Protein AF-A0AAW6EK58-F1 (afdb_monomer_lite)

Foldseek 3Di:
DDDDPPLPQPPCVVLVVVLVVLVVVLVVLVVVLVVLVVVLVVVLVPDDDPPSVVSVVVSVVVSVVSVVVSVVSVCCNVPVSVVVVVVSNVVSVVSVVCVVPVDDPPDDD

Organism: NCBI:txid1160721

Secondary structure (DSSP, 8-state):
------------HHHHHHHHHHHHHHHHHHHHHHHHHHHHHHHHHH--STTHHHHHHHHHHHHHHHHHHHHHHHHIIIIIIHHHHHHHHHHHHHHHHHHHS--SSS---

Sequence (109 aa):
MADGNHIRCADIEKLVQFEKDSQVAKTDFDNIIKEFKRINEALLGKWQGAGANQYRKEVEHILEKIGSVGEVLDAINEGAVKSARDAYLQLDADLAAFNENPTSEEGGN

InterPro domains:
  IPR036689 ESAT-6-like superfamily [SSF140453] (11-97)

pLDDT: mean 80.85, std 15.16, range [35.0, 97.5]

Structure (mmCIF, N/CA/C/O backbone):
data_AF-A0AAW6EK58-F1
#
_entry.id   AF-A0AAW6EK58-F1
#
loop_
_atom_site.group_PDB
_atom_site.id
_atom_site.type_symbol
_atom_site.label_atom_id
_atom_site.label_alt_id
_atom_site.label_comp_id
_atom_site.label_asym_id
_atom_site.label_entity_id
_atom_site.label_seq_id
_atom_site.pdbx_PDB_ins_code
_atom_site.Cartn_x
_atom_site.Cartn_y
_atom_site.Cartn_z
_atom_site.occupancy
_atom_site.B_iso_or_equiv
_atom_site.auth_seq_id
_atom_site.auth_comp_id
_atom_site.auth_asym_id
_atom_site.auth_atom_id
_atom_site.pdbx_PDB_model_num
ATOM 1 N N . MET A 1 1 ? 18.745 -13.480 -48.761 1.00 35.00 1 MET A N 1
ATOM 2 C CA . MET A 1 1 ? 19.926 -13.059 -47.983 1.00 35.00 1 MET A CA 1
ATOM 3 C C . MET A 1 1 ? 19.447 -12.054 -46.957 1.00 35.00 1 MET A C 1
ATOM 5 O O . MET A 1 1 ? 18.719 -11.159 -47.353 1.00 35.00 1 MET A O 1
ATOM 9 N N . ALA A 1 2 ? 19.812 -12.293 -45.694 1.00 41.22 2 ALA A N 1
ATOM 10 C CA . ALA A 1 2 ? 19.516 -11.515 -44.487 1.00 41.22 2 ALA A CA 1
ATOM 11 C C . ALA A 1 2 ? 18.029 -11.201 -44.228 1.00 41.22 2 ALA A C 1
ATOM 13 O O . ALA A 1 2 ? 17.519 -10.127 -44.524 1.00 41.22 2 ALA A O 1
ATOM 14 N N . ASP A 1 3 ? 17.371 -12.201 -43.642 1.00 42.97 3 ASP A N 1
ATOM 15 C CA . ASP A 1 3 ? 16.201 -12.061 -42.779 1.00 42.97 3 ASP A CA 1
ATOM 16 C C . ASP A 1 3 ? 16.507 -11.137 -41.590 1.00 42.97 3 ASP A C 1
ATOM 18 O O . ASP A 1 3 ? 17.587 -11.220 -41.004 1.00 42.97 3 ASP A O 1
ATOM 22 N N . GLY A 1 4 ? 15.512 -10.345 -41.189 1.00 42.62 4 GLY A N 1
ATOM 23 C CA . GLY A 1 4 ? 15.344 -9.919 -39.802 1.00 42.62 4 GLY A CA 1
ATOM 24 C C . GLY A 1 4 ? 16.236 -8.776 -39.326 1.00 42.62 4 GLY A C 1
ATOM 25 O O . GLY A 1 4 ? 17.154 -8.996 -38.540 1.00 42.62 4 GLY A O 1
ATOM 26 N N . ASN A 1 5 ? 15.869 -7.533 -39.659 1.00 49.38 5 ASN A N 1
ATOM 27 C CA . ASN A 1 5 ? 16.191 -6.388 -38.804 1.00 49.38 5 ASN A CA 1
ATOM 28 C C . ASN A 1 5 ? 15.398 -6.536 -37.490 1.00 49.38 5 ASN A C 1
ATOM 30 O O . ASN A 1 5 ? 14.359 -5.913 -37.292 1.00 49.38 5 ASN A O 1
ATOM 34 N N . HIS A 1 6 ? 15.812 -7.474 -36.637 1.00 50.09 6 HIS A N 1
ATOM 35 C CA . HIS A 1 6 ? 15.230 -7.682 -35.321 1.00 50.09 6 HIS A CA 1
ATOM 36 C C . HIS A 1 6 ? 15.808 -6.590 -34.421 1.00 50.09 6 HIS A C 1
ATOM 38 O O . HIS A 1 6 ? 16.783 -6.809 -33.703 1.00 50.09 6 HIS A O 1
ATOM 44 N N . ILE A 1 7 ? 15.243 -5.384 -34.542 1.00 55.44 7 ILE A N 1
ATOM 45 C CA . ILE A 1 7 ? 15.411 -4.306 -33.569 1.00 55.44 7 ILE A CA 1
ATOM 46 C C . ILE A 1 7 ? 15.061 -4.943 -32.225 1.00 55.44 7 ILE A C 1
ATOM 48 O O . ILE A 1 7 ? 13.914 -5.324 -31.992 1.00 55.44 7 ILE A O 1
ATOM 52 N N . ARG A 1 8 ? 16.071 -5.209 -31.392 1.00 54.75 8 ARG A N 1
ATOM 53 C CA . ARG A 1 8 ? 15.842 -5.799 -30.077 1.00 54.75 8 ARG A CA 1
ATOM 54 C C . ARG A 1 8 ? 15.261 -4.709 -29.195 1.00 54.75 8 ARG A C 1
ATOM 56 O O . ARG A 1 8 ? 16.028 -3.994 -28.563 1.00 54.75 8 ARG A O 1
ATOM 63 N N . CYS A 1 9 ? 13.931 -4.631 -29.166 1.00 59.84 9 CYS A N 1
ATOM 64 C CA . CYS A 1 9 ? 13.219 -3.895 -28.136 1.00 59.84 9 CYS A CA 1
ATOM 65 C C . CYS A 1 9 ? 13.738 -4.340 -26.765 1.00 59.84 9 CYS A C 1
ATOM 67 O O . CYS A 1 9 ? 13.839 -5.548 -26.515 1.00 59.84 9 CYS A O 1
ATOM 69 N N . ALA A 1 10 ? 14.097 -3.397 -25.895 1.00 64.88 10 ALA A N 1
ATOM 70 C CA . ALA A 1 10 ? 14.446 -3.708 -24.513 1.00 64.88 10 ALA A CA 1
ATOM 71 C C . ALA A 1 10 ? 13.335 -4.577 -23.889 1.00 64.88 10 ALA A C 1
ATOM 73 O O . ALA A 1 10 ? 12.172 -4.172 -23.835 1.00 64.88 10 ALA A O 1
ATOM 74 N N . ASP A 1 11 ? 13.680 -5.789 -23.437 1.00 72.25 11 ASP A N 1
ATOM 75 C CA . ASP A 1 11 ? 12.733 -6.691 -22.774 1.00 72.25 11 ASP A CA 1
ATOM 76 C C . ASP A 1 11 ? 12.388 -6.138 -21.383 1.00 72.25 11 ASP A C 1
ATOM 78 O O . ASP A 1 11 ? 13.048 -6.417 -20.378 1.00 72.25 11 ASP A O 1
ATOM 82 N N . ILE A 1 12 ? 11.359 -5.292 -21.354 1.00 78.50 12 ILE A N 1
ATOM 83 C CA . ILE A 1 12 ? 10.829 -4.649 -20.152 1.00 78.50 12 ILE A CA 1
ATOM 84 C C . ILE A 1 12 ? 9.584 -5.357 -19.611 1.00 78.50 12 ILE A C 1
ATOM 86 O O . ILE A 1 12 ? 8.934 -4.819 -18.712 1.00 78.50 12 ILE A O 1
ATOM 90 N N . GLU A 1 13 ? 9.226 -6.546 -20.113 1.00 82.50 13 GLU A N 1
ATOM 91 C CA . GLU A 1 13 ? 7.996 -7.236 -19.694 1.00 82.50 13 GLU A CA 1
ATOM 92 C C . GLU A 1 13 ? 7.950 -7.435 -18.180 1.00 82.50 13 GLU A C 1
ATOM 94 O O . GLU A 1 13 ? 6.915 -7.215 -17.555 1.00 82.50 13 GLU A O 1
ATOM 99 N N . LYS A 1 14 ? 9.091 -7.760 -17.563 1.00 81.81 14 LYS A N 1
ATOM 100 C CA . LYS A 1 14 ? 9.193 -7.916 -16.105 1.00 81.81 14 LYS A CA 1
ATOM 101 C C . LYS A 1 14 ? 8.953 -6.614 -15.343 1.00 81.81 14 LYS A C 1
ATOM 103 O O . LYS A 1 14 ? 8.348 -6.657 -14.277 1.00 81.81 14 LYS A O 1
ATOM 108 N N . LEU A 1 15 ? 9.403 -5.473 -15.870 1.00 81.56 15 LEU A N 1
ATOM 109 C CA . LEU A 1 15 ? 9.167 -4.162 -15.253 1.00 81.56 15 LEU A CA 1
ATOM 110 C C . LEU A 1 15 ? 7.697 -3.758 -15.383 1.00 81.56 15 LEU A C 1
ATOM 112 O O . LEU A 1 15 ? 7.094 -3.311 -14.413 1.00 81.56 15 LEU A O 1
ATOM 116 N N . VAL A 1 16 ? 7.104 -3.986 -16.557 1.00 83.62 16 VAL A N 1
ATOM 117 C CA . VAL A 1 16 ? 5.677 -3.743 -16.802 1.00 83.62 16 VAL A CA 1
ATOM 118 C C . VAL A 1 16 ? 4.806 -4.649 -15.929 1.00 83.62 16 VAL A C 1
ATOM 120 O O . VAL A 1 16 ? 3.794 -4.201 -15.393 1.00 83.62 16 VAL A O 1
ATOM 123 N N . GLN A 1 17 ? 5.183 -5.920 -15.768 1.00 85.06 17 GLN A N 1
ATOM 124 C CA . GLN A 1 17 ? 4.467 -6.849 -14.898 1.00 85.06 17 GLN A CA 1
ATOM 125 C C . GLN A 1 17 ? 4.590 -6.435 -13.431 1.00 85.06 17 GLN A C 1
ATOM 127 O O . GLN A 1 17 ? 3.580 -6.395 -12.738 1.00 85.06 17 GLN A O 1
ATOM 132 N N . PHE A 1 18 ? 5.787 -6.048 -12.982 1.00 84.19 18 PHE A N 1
ATOM 133 C CA . PHE A 1 18 ? 5.990 -5.533 -11.630 1.00 84.19 18 PHE A CA 1
ATOM 134 C C . PHE A 1 18 ? 5.123 -4.295 -11.354 1.00 84.19 18 PHE A C 1
ATOM 136 O O . PHE A 1 18 ? 4.472 -4.231 -10.317 1.00 84.19 18 PHE A O 1
ATOM 143 N N . GLU A 1 19 ? 5.071 -3.329 -12.280 1.00 83.81 19 GLU A N 1
ATOM 144 C CA . GLU A 1 19 ? 4.231 -2.129 -12.152 1.00 83.81 19 GLU A CA 1
ATOM 145 C C . GLU A 1 19 ? 2.748 -2.501 -11.982 1.00 83.81 19 GLU A C 1
ATOM 147 O O . GLU A 1 19 ? 2.081 -2.008 -11.071 1.00 83.81 19 GLU A O 1
ATOM 152 N N . LYS A 1 20 ? 2.245 -3.430 -12.807 1.00 86.50 20 LYS A N 1
ATOM 153 C CA . LYS A 1 20 ? 0.866 -3.935 -12.713 1.00 86.50 20 LYS A CA 1
ATOM 154 C C . LYS A 1 20 ? 0.599 -4.639 -11.386 1.00 86.50 20 LYS A C 1
ATOM 156 O O . LYS A 1 20 ? -0.376 -4.310 -10.713 1.00 86.50 20 LYS A O 1
ATOM 161 N N . ASP A 1 21 ? 1.456 -5.581 -11.003 1.00 85.69 21 ASP A N 1
ATOM 162 C CA . ASP A 1 21 ? 1.307 -6.349 -9.763 1.00 85.69 21 ASP A CA 1
ATOM 163 C C . ASP A 1 21 ? 1.330 -5.423 -8.546 1.00 85.69 21 ASP A C 1
ATOM 165 O O . ASP A 1 21 ? 0.555 -5.590 -7.605 1.00 85.69 21 ASP A O 1
ATOM 169 N N . SER A 1 22 ? 2.170 -4.391 -8.590 1.00 83.56 22 SER A N 1
ATOM 170 C CA . SER A 1 22 ? 2.279 -3.412 -7.520 1.00 83.56 22 SER A CA 1
ATOM 171 C C . SER A 1 22 ? 1.059 -2.486 -7.430 1.00 83.56 22 SER A C 1
ATOM 173 O O . SER A 1 22 ? 0.602 -2.175 -6.329 1.00 83.56 22 SER A O 1
ATOM 175 N N . GLN A 1 23 ? 0.454 -2.097 -8.560 1.00 84.69 23 GLN A N 1
ATOM 176 C CA . GLN A 1 23 ? -0.824 -1.366 -8.567 1.00 84.69 23 GLN A CA 1
ATOM 177 C C . GLN A 1 23 ? -1.981 -2.207 -8.007 1.00 84.69 23 GLN A C 1
ATOM 179 O O . GLN A 1 23 ? -2.829 -1.690 -7.270 1.00 84.69 23 GLN A O 1
ATOM 184 N N . VAL A 1 24 ? -2.010 -3.506 -8.322 1.00 88.88 24 VAL A N 1
ATOM 185 C CA . VAL A 1 24 ? -2.973 -4.449 -7.735 1.00 88.88 24 VAL A CA 1
ATOM 186 C C . VAL A 1 24 ? -2.754 -4.548 -6.226 1.00 88.88 24 VAL A C 1
ATOM 188 O O . VAL A 1 24 ? -3.694 -4.332 -5.465 1.00 88.88 24 VAL A O 1
ATOM 191 N N . ALA A 1 25 ? -1.512 -4.756 -5.782 1.00 85.44 25 ALA A N 1
ATOM 192 C CA . ALA A 1 25 ? -1.172 -4.833 -4.364 1.00 85.44 25 ALA A CA 1
ATOM 193 C C . ALA A 1 25 ? -1.543 -3.552 -3.596 1.00 85.44 25 ALA A C 1
ATOM 195 O O . ALA A 1 25 ? -2.053 -3.633 -2.479 1.00 85.44 25 ALA A O 1
ATOM 196 N N . LYS A 1 26 ? -1.353 -2.370 -4.199 1.00 85.12 26 LYS A N 1
ATOM 197 C CA . LYS A 1 26 ? -1.801 -1.089 -3.631 1.00 85.12 26 LYS A CA 1
ATOM 198 C C . LYS A 1 26 ? -3.321 -1.043 -3.469 1.00 85.12 26 LYS A C 1
ATOM 200 O O . LYS A 1 26 ? -3.820 -0.664 -2.414 1.00 85.12 26 LYS A O 1
ATOM 205 N N . THR A 1 27 ? -4.055 -1.457 -4.498 1.00 89.00 27 THR A N 1
ATOM 206 C CA . THR A 1 27 ? -5.524 -1.482 -4.467 1.00 89.00 27 THR A CA 1
ATOM 207 C C . THR A 1 27 ? -6.039 -2.428 -3.381 1.00 89.00 27 THR A C 1
ATOM 209 O O . THR A 1 27 ? -6.953 -2.084 -2.629 1.00 89.00 27 THR A O 1
ATOM 212 N N . ASP A 1 28 ? -5.430 -3.607 -3.263 1.00 89.62 28 ASP A N 1
ATOM 213 C CA . ASP A 1 28 ? -5.757 -4.579 -2.223 1.00 89.62 28 ASP A CA 1
ATOM 214 C C . ASP A 1 28 ? -5.444 -4.031 -0.830 1.00 89.62 28 ASP A C 1
ATOM 216 O O . ASP A 1 28 ? -6.264 -4.157 0.083 1.00 89.62 28 ASP A O 1
ATOM 220 N N . PHE A 1 29 ? -4.306 -3.351 -0.676 1.00 88.06 29 PHE A N 1
ATOM 221 C CA . PHE A 1 29 ? -3.943 -2.673 0.562 1.00 88.06 29 PHE A CA 1
ATOM 222 C C . PHE A 1 29 ? -4.994 -1.626 0.950 1.00 88.06 29 PHE A C 1
ATOM 224 O O . PHE A 1 29 ? -5.539 -1.703 2.049 1.00 88.06 29 PHE A O 1
ATOM 231 N N . ASP A 1 30 ? -5.388 -0.733 0.039 1.00 88.25 30 ASP A N 1
ATOM 232 C CA . ASP A 1 30 ? -6.431 0.273 0.284 1.00 88.25 30 ASP A CA 1
ATOM 233 C C . ASP A 1 30 ? -7.772 -0.350 0.705 1.00 88.25 30 ASP A C 1
ATOM 235 O O . ASP A 1 30 ? -8.480 0.178 1.571 1.00 88.25 30 ASP A O 1
ATOM 239 N N . ASN A 1 31 ? -8.135 -1.492 0.118 1.00 92.44 31 ASN A N 1
ATOM 240 C CA . ASN A 1 31 ? -9.346 -2.221 0.488 1.00 92.44 31 ASN A CA 1
ATOM 241 C 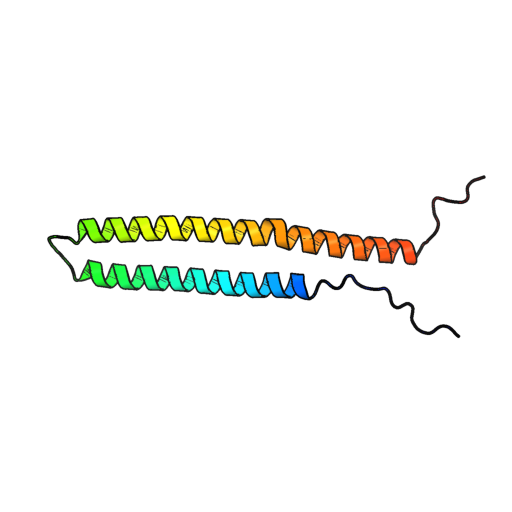C . ASN A 1 31 ? -9.248 -2.825 1.896 1.00 92.44 31 ASN A C 1
ATOM 243 O O . ASN A 1 31 ? -10.210 -2.733 2.663 1.00 92.44 31 ASN A O 1
ATOM 247 N N . ILE A 1 32 ? -8.085 -3.360 2.280 1.00 91.75 32 ILE A N 1
ATOM 248 C CA . ILE A 1 32 ? -7.825 -3.831 3.648 1.00 91.75 32 ILE A CA 1
ATOM 249 C C . ILE A 1 32 ? -7.972 -2.678 4.650 1.00 91.75 32 ILE A C 1
ATOM 251 O O . ILE A 1 32 ? -8.598 -2.859 5.696 1.00 91.75 32 ILE A O 1
ATOM 255 N N . ILE A 1 33 ? -7.473 -1.477 4.329 1.00 92.00 33 ILE A N 1
ATOM 256 C CA . ILE A 1 33 ? -7.630 -0.289 5.186 1.00 92.00 33 ILE A CA 1
ATOM 257 C C . ILE A 1 33 ? -9.108 0.045 5.388 1.00 92.00 33 ILE A C 1
ATOM 259 O O . ILE A 1 33 ? -9.537 0.307 6.515 1.00 92.00 33 ILE A O 1
ATOM 263 N N . LYS A 1 34 ? -9.897 0.050 4.308 1.00 94.38 34 LYS A N 1
ATOM 264 C CA . LYS A 1 34 ? -11.338 0.338 4.373 1.00 94.38 34 LYS A CA 1
ATOM 265 C C . LYS A 1 34 ? -12.068 -0.671 5.255 1.00 94.38 34 LYS A C 1
ATOM 267 O O . LYS A 1 34 ? -12.851 -0.265 6.112 1.00 94.38 34 LYS A O 1
ATOM 272 N N . GLU A 1 35 ? -11.782 -1.961 5.097 1.00 96.06 35 GLU A N 1
ATOM 273 C CA . GLU A 1 35 ? -12.388 -3.005 5.928 1.00 96.06 35 GLU A CA 1
ATOM 274 C C . GLU A 1 35 ? -11.952 -2.909 7.391 1.00 96.06 35 GLU A C 1
ATOM 276 O O . GLU A 1 35 ? -12.793 -3.002 8.286 1.00 96.06 35 GLU A O 1
ATOM 281 N N . PHE A 1 36 ? -10.672 -2.632 7.655 1.00 94.81 36 PHE A N 1
ATOM 282 C CA . PHE A 1 36 ? -10.187 -2.396 9.011 1.00 94.81 36 PHE A CA 1
ATOM 283 C C . PHE A 1 36 ? -10.934 -1.225 9.662 1.00 94.81 36 PHE A C 1
ATOM 285 O O . PHE A 1 36 ? -11.461 -1.377 10.764 1.00 94.81 36 PHE A O 1
ATOM 292 N N . LYS A 1 37 ? -11.064 -0.080 8.977 1.00 95.31 37 LYS A N 1
ATOM 293 C CA . LYS A 1 37 ? -11.840 1.071 9.476 1.00 95.31 37 LYS A CA 1
ATOM 294 C C . LYS A 1 37 ? -13.282 0.676 9.789 1.00 95.31 37 LYS A C 1
ATOM 296 O O . LYS A 1 37 ? -13.734 0.869 10.915 1.00 95.31 37 LYS A O 1
ATOM 301 N N . ARG A 1 38 ? -13.963 0.033 8.837 1.00 97.50 38 ARG A N 1
ATOM 302 C CA . ARG A 1 38 ? -15.363 -0.394 8.971 1.00 97.50 38 ARG A CA 1
ATOM 303 C C . ARG A 1 38 ? -15.585 -1.307 10.180 1.00 97.50 38 ARG A C 1
ATOM 305 O O . ARG A 1 38 ? -16.544 -1.119 10.928 1.00 97.50 38 ARG A O 1
ATOM 312 N N . ILE A 1 39 ? -14.717 -2.301 10.378 1.00 96.69 39 ILE A N 1
ATOM 313 C CA . ILE A 1 39 ? -14.811 -3.246 11.502 1.00 96.69 39 ILE A CA 1
ATOM 314 C C . ILE A 1 39 ? -14.634 -2.514 12.835 1.00 96.69 39 ILE A C 1
ATOM 316 O O . ILE A 1 39 ? -15.434 -2.710 13.753 1.00 96.69 39 ILE A O 1
ATOM 320 N N . ASN A 1 40 ? -13.619 -1.655 12.939 1.00 95.31 40 ASN A N 1
ATOM 321 C CA . ASN A 1 40 ? -13.325 -0.935 14.176 1.00 95.31 40 ASN A CA 1
ATOM 322 C C . ASN A 1 40 ? -14.407 0.095 14.524 1.00 95.31 40 ASN A C 1
ATOM 324 O O . ASN A 1 40 ? -14.787 0.207 15.688 1.00 95.31 40 ASN A O 1
ATOM 328 N N . GLU A 1 41 ? -14.956 0.797 13.531 1.00 94.56 41 GLU A N 1
ATOM 329 C CA . GLU A 1 41 ? -16.096 1.703 13.713 1.00 94.56 41 GLU A CA 1
ATOM 330 C C . GLU A 1 41 ? -17.334 0.952 14.215 1.00 94.56 41 GLU A C 1
ATOM 332 O O . GLU A 1 41 ? -17.963 1.368 15.190 1.00 94.56 41 GLU A O 1
ATOM 337 N N . ALA A 1 42 ? -17.658 -0.196 13.608 1.00 95.56 42 ALA A N 1
ATOM 338 C CA . ALA A 1 42 ? -18.781 -1.025 14.038 1.00 95.56 42 ALA A CA 1
ATOM 339 C C . ALA A 1 42 ? -18.605 -1.550 15.474 1.00 95.56 42 ALA A C 1
ATOM 341 O O . ALA A 1 42 ? -19.581 -1.652 16.225 1.00 95.56 42 ALA A O 1
ATOM 342 N N . LEU A 1 43 ? -17.372 -1.879 15.864 1.00 94.06 43 LEU A N 1
ATOM 343 C CA . LEU A 1 43 ? -17.050 -2.359 17.202 1.00 94.06 43 LEU A CA 1
ATOM 344 C C . LEU A 1 43 ? -17.122 -1.233 18.242 1.00 94.06 43 LEU A C 1
ATOM 346 O O . LEU A 1 43 ? -17.794 -1.397 19.257 1.00 94.06 43 LEU A O 1
ATOM 350 N N . LEU A 1 44 ? -16.524 -0.072 17.968 1.00 93.25 44 LEU A N 1
ATOM 351 C CA . LEU A 1 44 ? -16.579 1.114 18.834 1.00 93.25 44 LEU A CA 1
ATOM 352 C C . LEU A 1 44 ? -17.987 1.713 18.947 1.00 93.25 44 LEU A C 1
ATOM 354 O O . LEU A 1 44 ? -18.318 2.310 19.969 1.00 93.25 44 LEU A O 1
ATOM 358 N N . GLY A 1 45 ? -18.836 1.531 17.932 1.00 92.94 45 GLY A N 1
ATOM 359 C CA . GLY A 1 45 ? -20.247 1.909 18.001 1.00 92.94 45 GLY A CA 1
ATOM 360 C C . GLY A 1 45 ? -21.038 1.096 19.034 1.00 92.94 45 GLY A C 1
ATOM 361 O O . GLY A 1 45 ? -21.994 1.609 19.613 1.00 92.94 45 GLY A O 1
ATOM 362 N N . LYS A 1 46 ? -20.631 -0.155 19.295 1.00 92.94 46 LYS A N 1
ATOM 363 C CA . LYS A 1 46 ? -21.277 -1.059 20.264 1.00 92.94 46 LYS A CA 1
ATOM 364 C C . LYS A 1 46 ? -20.571 -1.082 21.619 1.00 92.94 46 LYS A C 1
ATOM 366 O O . LYS A 1 46 ? -21.229 -1.202 22.649 1.00 92.94 46 LYS A O 1
ATOM 371 N N . TRP A 1 47 ? -19.244 -0.998 21.628 1.00 91.69 47 TRP A N 1
ATOM 372 C CA . TRP A 1 47 ? -18.442 -1.038 22.843 1.00 91.69 47 TRP A CA 1
ATOM 373 C C . TRP A 1 47 ? -18.317 0.359 23.447 1.00 91.69 47 TRP A C 1
ATOM 375 O O . TRP A 1 47 ? -17.486 1.169 23.039 1.00 91.69 47 TRP A O 1
ATOM 385 N N . GLN A 1 48 ? -19.140 0.622 24.461 1.00 81.19 48 GLN A N 1
ATOM 386 C CA . GLN A 1 48 ? -19.067 1.832 25.274 1.00 81.19 48 GLN A CA 1
ATOM 387 C C . GLN A 1 48 ? -18.580 1.504 26.690 1.00 81.19 48 GLN A C 1
ATOM 389 O O . GLN A 1 48 ? -18.913 0.457 27.242 1.00 81.19 48 GLN A O 1
ATOM 394 N N . GLY A 1 49 ? -17.789 2.403 27.285 1.00 82.50 49 GLY A N 1
ATOM 395 C CA . GLY A 1 49 ? -17.265 2.258 28.647 1.00 82.50 49 GLY A CA 1
ATOM 396 C C . GLY A 1 49 ? -15.753 2.023 28.711 1.00 82.50 49 GLY A C 1
ATOM 397 O O . GLY A 1 49 ? -14.998 2.471 27.846 1.00 82.50 49 GLY A O 1
ATOM 398 N N . ALA A 1 50 ? -15.297 1.370 29.782 1.00 88.00 50 ALA A N 1
ATOM 399 C CA . ALA A 1 50 ? -13.874 1.176 30.053 1.00 88.00 50 ALA A CA 1
ATOM 400 C C . ALA A 1 50 ? -13.167 0.449 28.893 1.00 88.00 50 ALA A C 1
ATOM 402 O O . ALA A 1 50 ? -13.663 -0.554 28.384 1.00 88.00 50 ALA A O 1
ATOM 403 N N . GLY A 1 51 ? -12.005 0.959 28.478 1.00 88.38 51 GLY A N 1
ATOM 404 C CA . GLY A 1 51 ? -11.195 0.376 27.404 1.00 88.38 51 GLY A CA 1
ATOM 405 C C . GLY A 1 51 ? -11.503 0.897 25.997 1.00 88.38 51 GLY A C 1
ATOM 406 O O . GLY A 1 51 ? -10.604 0.897 25.161 1.00 88.38 51 GLY A O 1
ATOM 407 N N . ALA A 1 52 ? -12.705 1.426 25.732 1.00 93.25 52 ALA A N 1
ATOM 408 C CA . ALA A 1 52 ? -13.089 1.884 24.390 1.00 93.25 52 ALA A CA 1
ATOM 409 C C . ALA A 1 52 ? -12.216 3.049 23.879 1.00 93.25 52 ALA A C 1
ATOM 411 O O . ALA A 1 52 ? -11.836 3.088 22.711 1.00 93.25 52 ALA A O 1
ATOM 412 N N . ASN A 1 53 ? -11.841 3.983 24.761 1.00 92.25 53 ASN A N 1
ATOM 413 C CA . ASN A 1 53 ? -10.955 5.091 24.392 1.00 92.25 53 ASN A CA 1
ATOM 414 C C . ASN A 1 53 ? -9.511 4.634 24.142 1.00 92.25 53 ASN A C 1
ATOM 416 O O . ASN A 1 53 ? -8.881 5.153 23.226 1.00 92.25 53 ASN A O 1
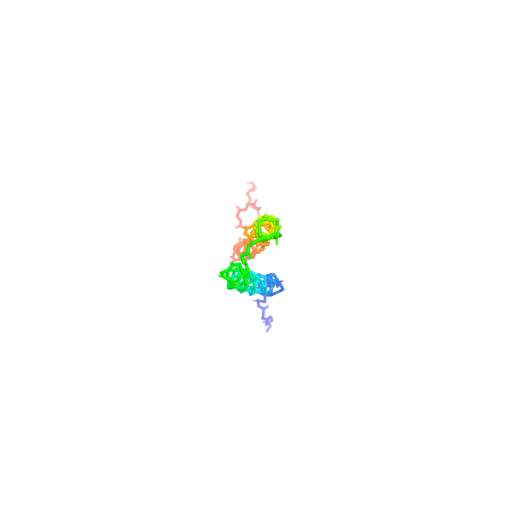ATOM 420 N N . GLN A 1 54 ? -8.979 3.688 24.927 1.00 94.38 54 GLN A N 1
ATOM 421 C CA . GLN A 1 54 ? -7.659 3.113 24.645 1.00 94.38 54 GLN A CA 1
ATOM 422 C C . GLN A 1 54 ? -7.674 2.352 23.320 1.00 94.38 54 GLN A C 1
ATOM 424 O O . GLN A 1 54 ? -6.796 2.558 22.493 1.00 94.38 54 GLN A O 1
ATOM 429 N N . TYR A 1 55 ? -8.708 1.544 23.087 1.00 94.62 55 TYR A N 1
ATOM 430 C CA . TYR A 1 55 ? -8.868 0.817 21.835 1.00 94.62 55 TYR A CA 1
ATOM 431 C C . TYR A 1 55 ? -8.928 1.760 20.629 1.00 94.62 55 TYR A C 1
ATOM 433 O O . TYR A 1 55 ? -8.207 1.545 19.662 1.00 94.62 55 TYR A O 1
ATOM 441 N N . ARG A 1 56 ? -9.710 2.849 20.704 1.00 94.44 56 ARG A N 1
ATOM 442 C CA . ARG A 1 56 ? -9.756 3.863 19.638 1.00 94.44 56 ARG A CA 1
ATOM 443 C C . ARG A 1 56 ? -8.366 4.417 19.314 1.00 94.44 56 ARG A C 1
ATOM 445 O O . ARG A 1 56 ? -8.018 4.485 18.143 1.00 94.44 56 ARG 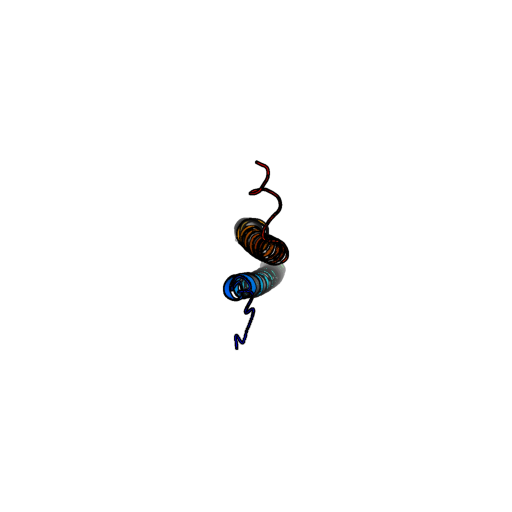A O 1
ATOM 452 N N . LYS A 1 57 ? -7.568 4.751 20.333 1.00 95.19 57 LYS A N 1
ATOM 453 C CA . LYS A 1 57 ? -6.200 5.258 20.135 1.00 95.19 57 LYS A CA 1
ATOM 454 C C . LYS A 1 57 ? -5.297 4.246 19.433 1.00 95.19 57 LYS A C 1
ATOM 456 O O . LYS A 1 57 ? -4.539 4.627 18.551 1.00 95.19 57 LYS A O 1
ATOM 461 N N . GLU A 1 58 ? -5.387 2.967 19.793 1.00 95.44 58 GLU A N 1
ATOM 462 C CA . GLU A 1 58 ? -4.613 1.922 19.112 1.00 95.44 58 GLU A CA 1
ATOM 463 C C . GLU A 1 58 ? -5.048 1.755 17.652 1.00 95.44 58 GLU A C 1
ATOM 465 O O . GLU A 1 58 ? -4.203 1.612 16.772 1.00 95.44 58 GLU A O 1
ATOM 470 N N . VAL A 1 59 ? -6.352 1.834 17.367 1.00 95.25 59 VAL A N 1
ATOM 471 C CA . VAL A 1 59 ? -6.876 1.802 15.992 1.00 95.25 59 VAL A CA 1
ATOM 472 C C . VAL A 1 59 ? -6.358 2.987 15.177 1.00 95.25 59 VAL A C 1
ATOM 474 O O . VAL A 1 59 ? -5.887 2.789 14.060 1.00 95.25 59 VAL A O 1
ATOM 477 N N . GLU A 1 60 ? -6.411 4.200 15.730 1.00 94.69 60 GLU A N 1
ATOM 478 C CA . GLU A 1 60 ? -5.881 5.414 15.095 1.00 94.69 60 GLU A CA 1
ATOM 479 C C . GLU A 1 60 ? -4.378 5.280 14.810 1.00 94.69 60 GLU A C 1
ATOM 481 O O . GLU A 1 60 ? -3.937 5.519 13.689 1.00 94.69 60 GLU A O 1
ATOM 486 N N . HIS A 1 61 ? -3.604 4.793 15.779 1.00 95.88 61 HIS A N 1
ATOM 487 C CA . HIS A 1 61 ? -2.164 4.585 15.633 1.00 95.88 61 HIS A CA 1
ATOM 488 C C . HIS A 1 61 ? -1.809 3.495 14.604 1.00 95.88 61 HIS A C 1
ATOM 490 O O . HIS A 1 61 ? -0.835 3.628 13.859 1.00 95.88 61 HIS A O 1
ATOM 496 N N . ILE A 1 62 ? -2.597 2.416 14.517 1.00 94.12 62 ILE A N 1
ATOM 497 C CA . ILE A 1 62 ? -2.450 1.406 13.458 1.00 94.12 62 ILE A CA 1
ATOM 498 C C . ILE A 1 62 ? -2.730 2.032 12.087 1.00 94.12 62 ILE A C 1
ATOM 500 O O . ILE A 1 62 ? -1.967 1.802 11.150 1.00 94.12 62 ILE A O 1
ATOM 504 N N . LEU A 1 63 ? -3.786 2.843 11.969 1.00 93.62 63 LEU A N 1
ATOM 505 C CA . LEU A 1 63 ? -4.142 3.522 10.722 1.00 93.62 63 LEU A CA 1
ATOM 506 C C . LEU A 1 63 ? -3.066 4.511 10.261 1.00 93.62 63 LEU A C 1
ATOM 508 O O . LEU A 1 63 ? -2.777 4.552 9.067 1.00 93.62 63 LEU A O 1
ATOM 512 N N . GLU A 1 64 ? -2.446 5.256 11.179 1.00 93.31 64 GLU A N 1
ATOM 513 C CA . GLU A 1 64 ? -1.304 6.126 10.863 1.00 93.31 64 GLU A CA 1
ATOM 514 C C . GLU A 1 64 ? -0.133 5.328 10.282 1.00 93.31 64 GLU A C 1
ATOM 516 O O . GLU A 1 64 ? 0.359 5.647 9.200 1.00 93.31 64 GLU A O 1
ATOM 521 N N . LYS A 1 65 ? 0.277 4.243 10.951 1.00 91.38 65 LYS A N 1
ATOM 522 C CA . LYS A 1 65 ? 1.389 3.395 10.483 1.00 91.38 65 LYS A CA 1
ATOM 523 C C . LYS A 1 65 ? 1.122 2.777 9.118 1.00 91.38 65 LYS A C 1
ATOM 525 O O . LYS A 1 65 ? 2.016 2.712 8.278 1.00 91.38 65 LYS A O 1
ATOM 530 N N . ILE A 1 66 ? -0.102 2.307 8.909 1.00 89.06 66 ILE A N 1
ATOM 531 C CA . ILE A 1 66 ? -0.558 1.767 7.631 1.00 89.06 66 ILE A CA 1
ATOM 532 C C . ILE A 1 66 ? -0.483 2.842 6.537 1.00 89.06 66 ILE A C 1
ATOM 534 O O . ILE A 1 66 ? -0.007 2.548 5.443 1.00 89.06 66 ILE A O 1
ATOM 538 N N . GLY A 1 67 ? -0.892 4.081 6.833 1.00 86.94 67 GLY A N 1
ATOM 539 C CA . GLY A 1 67 ? -0.758 5.215 5.914 1.00 86.94 67 GLY A CA 1
ATOM 540 C C . GLY A 1 67 ? 0.689 5.432 5.466 1.00 86.94 67 GLY A C 1
ATOM 541 O O . GLY A 1 67 ? 0.953 5.476 4.268 1.00 86.94 67 GLY A O 1
ATOM 542 N N . SER A 1 68 ? 1.639 5.439 6.407 1.00 85.25 68 SER A N 1
ATOM 543 C CA . SER A 1 68 ? 3.071 5.559 6.090 1.00 85.25 68 SER A CA 1
ATOM 544 C C . SER A 1 68 ? 3.592 4.425 5.197 1.00 85.25 68 SER A C 1
ATOM 546 O O . SER A 1 68 ? 4.445 4.654 4.344 1.00 85.25 68 SER A O 1
ATOM 548 N N . VAL A 1 69 ? 3.089 3.195 5.355 1.00 83.94 69 VAL A N 1
ATOM 549 C CA . VAL A 1 69 ? 3.448 2.075 4.462 1.00 83.94 69 VAL A CA 1
ATOM 550 C C . VAL A 1 69 ? 2.907 2.302 3.048 1.00 83.94 69 VAL A C 1
ATOM 552 O O . VAL A 1 69 ? 3.625 2.049 2.080 1.00 83.94 69 VAL A O 1
ATOM 555 N N . GLY A 1 70 ? 1.680 2.815 2.921 1.00 84.75 70 GLY A N 1
ATOM 556 C CA . GLY A 1 70 ? 1.096 3.184 1.629 1.00 84.75 70 GLY A CA 1
ATOM 557 C C . GLY A 1 70 ? 1.929 4.234 0.887 1.00 84.75 70 GLY A C 1
ATOM 558 O O . GLY A 1 70 ? 2.221 4.065 -0.293 1.00 84.75 70 GLY A O 1
ATOM 559 N N . GLU A 1 71 ? 2.401 5.264 1.592 1.00 87.19 71 GLU A N 1
ATOM 560 C CA . GLU A 1 71 ? 3.268 6.308 1.022 1.00 87.19 71 GLU A CA 1
ATOM 561 C C . GLU A 1 71 ? 4.604 5.751 0.501 1.00 87.19 71 GLU A C 1
ATOM 563 O O . GLU A 1 71 ? 5.082 6.156 -0.559 1.00 87.19 71 GLU A O 1
ATOM 568 N N . VAL A 1 72 ? 5.203 4.788 1.212 1.00 84.69 72 VAL A N 1
ATOM 569 C CA . VAL A 1 72 ? 6.440 4.121 0.770 1.00 84.69 72 VAL A CA 1
ATOM 570 C C . VAL A 1 72 ? 6.203 3.292 -0.493 1.00 84.69 72 VAL A C 1
ATOM 572 O O . VAL A 1 72 ? 7.023 3.336 -1.412 1.00 84.69 72 VAL A O 1
ATOM 575 N N . LEU A 1 73 ? 5.090 2.553 -0.562 1.00 82.56 73 LEU A N 1
ATOM 576 C CA . LEU A 1 73 ? 4.723 1.782 -1.755 1.00 82.56 73 LEU A CA 1
ATOM 577 C C . LEU A 1 73 ? 4.519 2.697 -2.970 1.00 82.56 73 LEU A C 1
ATOM 579 O O . LEU A 1 73 ? 4.996 2.384 -4.063 1.00 82.56 73 LEU A O 1
ATOM 583 N N . ASP A 1 74 ? 3.897 3.857 -2.767 1.00 85.12 74 ASP A N 1
ATOM 584 C CA . ASP A 1 74 ? 3.718 4.866 -3.811 1.00 85.12 74 ASP A CA 1
ATOM 585 C C . ASP A 1 74 ? 5.040 5.450 -4.294 1.00 85.12 74 ASP A C 1
ATOM 587 O O . ASP A 1 74 ? 5.271 5.534 -5.501 1.00 85.12 74 ASP A O 1
ATOM 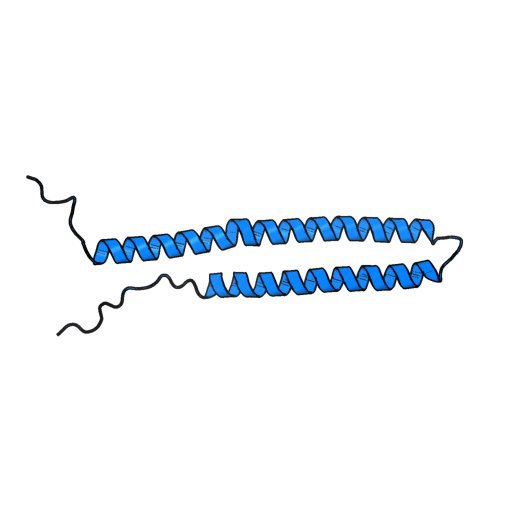591 N N . ALA A 1 75 ? 5.946 5.784 -3.376 1.00 87.50 75 ALA A N 1
ATOM 592 C CA . ALA A 1 75 ? 7.262 6.304 -3.727 1.00 87.50 75 ALA A CA 1
ATOM 593 C C . ALA A 1 75 ? 8.099 5.298 -4.537 1.00 87.50 75 ALA A C 1
ATOM 595 O O . ALA A 1 75 ? 8.816 5.688 -5.460 1.00 87.50 75 ALA A O 1
ATOM 596 N N . ILE A 1 76 ? 8.010 4.000 -4.226 1.00 82.19 76 ILE A N 1
ATOM 597 C CA . ILE A 1 76 ? 8.716 2.950 -4.976 1.00 82.19 76 ILE A CA 1
ATOM 598 C C . ILE A 1 76 ? 8.151 2.825 -6.395 1.00 82.19 76 ILE A C 1
ATOM 600 O O . ILE A 1 76 ? 8.925 2.775 -7.357 1.00 82.19 76 ILE A O 1
ATOM 604 N N . ASN A 1 77 ? 6.823 2.800 -6.527 1.00 82.12 77 ASN A N 1
ATOM 605 C CA . ASN A 1 77 ? 6.149 2.642 -7.815 1.00 82.12 77 ASN A CA 1
ATOM 606 C C . ASN A 1 77 ? 6.331 3.854 -8.728 1.00 82.12 77 ASN A C 1
ATOM 608 O O . ASN A 1 77 ? 6.801 3.707 -9.856 1.00 82.12 77 ASN A O 1
ATOM 612 N N . GLU A 1 78 ? 5.992 5.047 -8.241 1.00 83.06 78 GLU A N 1
ATOM 613 C CA . GLU A 1 78 ? 6.054 6.278 -9.039 1.00 83.06 78 GLU A CA 1
ATOM 614 C C . GLU A 1 78 ? 7.481 6.810 -9.192 1.00 83.06 78 GLU A C 1
ATOM 616 O O . GLU A 1 78 ? 7.767 7.548 -10.132 1.00 83.06 78 GLU A O 1
ATOM 621 N N . GLY A 1 79 ? 8.384 6.440 -8.283 1.00 84.12 79 GLY A N 1
ATOM 622 C CA . GLY A 1 79 ? 9.791 6.803 -8.345 1.00 84.12 79 GLY A CA 1
ATOM 623 C C . GLY A 1 79 ? 10.605 5.779 -9.125 1.00 84.12 79 GLY A C 1
ATOM 624 O O . GLY A 1 79 ? 10.807 5.906 -10.332 1.00 84.12 79 GLY A O 1
ATOM 625 N N . ALA A 1 80 ? 11.126 4.777 -8.418 1.00 82.50 80 ALA A N 1
ATOM 626 C CA . ALA A 1 80 ? 12.178 3.902 -8.933 1.00 82.50 80 ALA A CA 1
ATOM 627 C C . ALA A 1 80 ? 11.722 3.026 -10.110 1.00 82.50 80 ALA A C 1
ATOM 629 O O . ALA A 1 80 ? 12.444 2.907 -11.098 1.00 82.50 80 ALA A O 1
ATOM 630 N N . VAL A 1 81 ? 10.533 2.425 -10.018 1.00 82.94 81 VAL A N 1
ATOM 631 C CA . VAL A 1 81 ? 10.037 1.456 -11.012 1.00 82.94 81 VAL A CA 1
ATOM 632 C C . VAL A 1 81 ? 9.697 2.154 -12.321 1.00 82.94 81 VAL A C 1
ATOM 634 O O . VAL A 1 81 ? 10.179 1.753 -13.382 1.00 82.94 81 VAL A O 1
ATOM 637 N N . LYS A 1 82 ? 8.917 3.234 -12.238 1.00 84.94 82 LYS A N 1
ATOM 638 C CA . LYS A 1 82 ? 8.550 4.054 -13.391 1.00 84.94 82 LYS A CA 1
ATOM 639 C C . LYS A 1 82 ? 9.771 4.682 -14.055 1.00 84.94 82 LYS A C 1
ATOM 641 O O . LYS A 1 82 ? 9.941 4.538 -15.258 1.00 84.94 82 LYS A O 1
ATOM 646 N N . SER A 1 83 ? 10.682 5.262 -13.268 1.00 86.00 83 SER A N 1
ATOM 647 C CA . SER A 1 83 ? 11.920 5.842 -13.807 1.00 86.00 83 SER A CA 1
ATOM 648 C C . SER A 1 83 ? 12.786 4.801 -14.516 1.00 86.00 83 SER A C 1
ATOM 650 O O . SER A 1 83 ? 13.330 5.081 -15.580 1.00 86.00 83 SER A O 1
ATOM 652 N N . ALA A 1 84 ? 12.910 3.591 -13.956 1.00 82.56 84 ALA A N 1
ATOM 653 C CA . ALA A 1 84 ? 13.645 2.513 -14.608 1.00 82.56 84 ALA A CA 1
ATOM 654 C C . ALA A 1 84 ? 12.992 2.127 -15.942 1.00 82.56 84 ALA A C 1
ATOM 656 O O . ALA A 1 84 ? 13.686 2.030 -16.952 1.00 82.56 84 ALA A O 1
ATOM 657 N N . ARG A 1 85 ? 11.665 1.955 -15.967 1.00 83.06 85 ARG A N 1
ATOM 658 C CA . ARG A 1 85 ? 10.914 1.656 -17.193 1.00 83.06 85 ARG A CA 1
ATOM 659 C C . ARG A 1 85 ? 11.103 2.743 -18.254 1.00 83.06 85 ARG A C 1
ATOM 661 O O . ARG A 1 85 ? 11.412 2.410 -19.396 1.00 83.06 85 ARG A O 1
ATOM 668 N N . ASP A 1 86 ? 10.951 4.008 -17.878 1.00 85.50 86 ASP A N 1
ATOM 669 C CA . ASP A 1 86 ? 11.070 5.145 -18.793 1.00 85.50 86 ASP A CA 1
ATOM 670 C C . ASP A 1 86 ? 12.491 5.257 -19.363 1.00 85.50 86 ASP A C 1
ATOM 672 O O . ASP A 1 86 ? 12.657 5.461 -20.563 1.00 85.50 86 ASP A O 1
ATOM 676 N N . ALA A 1 87 ? 13.523 5.030 -18.542 1.00 84.62 87 ALA A N 1
ATOM 677 C CA . ALA A 1 87 ? 14.912 5.010 -18.999 1.00 84.62 87 ALA A CA 1
ATOM 678 C C . ALA A 1 87 ? 15.179 3.893 -20.024 1.00 84.62 87 ALA A C 1
ATOM 680 O O . ALA A 1 87 ? 15.859 4.129 -21.021 1.00 84.62 87 ALA A O 1
ATOM 681 N N . TYR A 1 88 ? 14.628 2.691 -19.814 1.00 81.56 88 TYR A N 1
ATOM 682 C CA . TYR A 1 88 ? 14.760 1.593 -20.778 1.00 81.56 88 TYR A CA 1
ATOM 683 C C . TYR A 1 88 ? 13.997 1.858 -22.079 1.00 81.56 88 TYR A C 1
ATOM 685 O O . TYR A 1 88 ? 14.515 1.550 -23.148 1.00 81.56 88 TYR A O 1
ATOM 693 N N . LEU A 1 89 ? 12.801 2.449 -22.006 1.00 82.81 89 LEU A N 1
ATOM 694 C CA . LEU A 1 89 ? 12.035 2.845 -23.191 1.00 82.81 89 LEU A CA 1
ATOM 695 C C . LEU A 1 89 ? 12.751 3.935 -23.995 1.00 82.81 89 LEU A C 1
ATOM 697 O O . LEU A 1 89 ? 12.777 3.870 -25.221 1.00 82.81 89 LEU A O 1
ATOM 701 N N . GLN A 1 90 ? 13.355 4.911 -23.314 1.00 84.75 90 GLN A N 1
ATOM 702 C CA . GLN A 1 90 ? 14.142 5.950 -23.970 1.00 84.75 90 GLN A CA 1
ATOM 703 C C . GLN A 1 90 ? 15.383 5.360 -24.644 1.00 84.75 90 GLN A C 1
ATOM 705 O O . GLN A 1 90 ? 15.642 5.664 -25.803 1.00 84.75 90 GLN A O 1
ATOM 710 N N . LEU A 1 91 ? 16.106 4.468 -23.957 1.00 81.88 91 LEU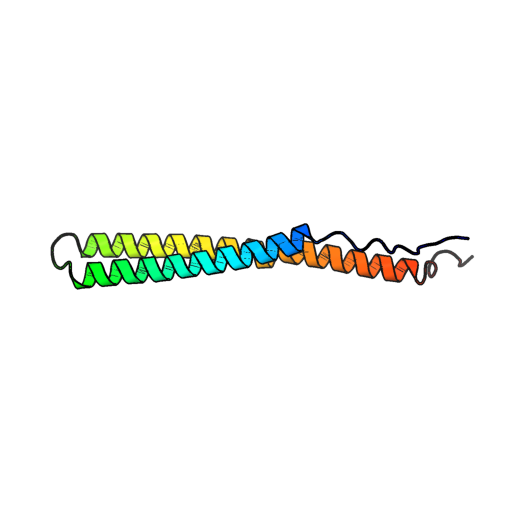 A N 1
ATOM 711 C CA . LEU A 1 91 ? 17.259 3.778 -24.536 1.00 81.88 91 LEU A CA 1
ATOM 712 C C . LEU A 1 91 ? 16.870 2.980 -25.789 1.00 81.88 91 LEU A C 1
ATOM 714 O O . LEU A 1 91 ? 17.616 2.970 -26.764 1.00 81.88 91 LEU A O 1
ATOM 718 N N . ASP A 1 92 ? 15.704 2.334 -25.776 1.00 79.31 92 ASP A N 1
ATOM 719 C CA . ASP A 1 92 ? 15.188 1.600 -26.931 1.00 79.31 92 ASP A CA 1
ATOM 720 C C . ASP A 1 92 ? 14.907 2.521 -28.126 1.00 79.31 92 ASP A C 1
ATOM 722 O O . ASP A 1 92 ? 15.308 2.231 -29.254 1.00 79.31 92 ASP A O 1
ATOM 726 N N . ALA A 1 93 ? 14.277 3.671 -27.868 1.00 81.44 93 ALA A N 1
ATOM 727 C CA . ALA A 1 93 ? 14.005 4.684 -28.882 1.00 81.44 93 ALA A CA 1
ATOM 728 C C . ALA A 1 93 ? 15.296 5.287 -29.460 1.00 81.44 93 ALA A C 1
ATOM 730 O O . ALA A 1 93 ? 15.412 5.435 -30.678 1.00 81.44 93 ALA A O 1
ATOM 731 N N . ASP A 1 94 ? 16.280 5.580 -28.608 1.00 80.94 94 ASP A N 1
ATOM 732 C CA . ASP A 1 94 ? 17.577 6.121 -29.020 1.00 80.94 94 ASP A CA 1
ATOM 733 C C . ASP A 1 94 ? 18.354 5.106 -29.876 1.00 80.94 94 ASP A C 1
ATOM 735 O O . ASP A 1 94 ? 18.935 5.466 -30.902 1.00 80.94 94 ASP A O 1
ATOM 739 N N . LEU A 1 95 ? 18.322 3.819 -29.506 1.00 78.06 95 LEU A N 1
ATOM 740 C CA . LEU A 1 95 ? 18.929 2.737 -30.287 1.00 78.06 95 LEU A CA 1
ATOM 741 C C . LEU A 1 95 ? 18.227 2.532 -31.634 1.00 78.06 95 LEU A C 1
ATOM 743 O O . LEU A 1 95 ? 18.898 2.302 -32.642 1.00 78.06 95 LEU A O 1
ATOM 747 N N . ALA A 1 96 ? 16.895 2.617 -31.677 1.00 79.69 96 ALA A N 1
ATOM 748 C CA . ALA A 1 96 ? 16.145 2.558 -32.927 1.00 79.69 96 ALA A CA 1
ATOM 749 C C . ALA A 1 96 ? 16.531 3.723 -33.854 1.00 79.69 96 ALA A C 1
ATOM 751 O O . ALA A 1 96 ? 16.882 3.489 -35.010 1.00 79.69 96 ALA A O 1
ATOM 752 N N . ALA A 1 97 ? 16.574 4.950 -33.326 1.00 79.56 97 ALA A N 1
ATOM 753 C CA . ALA A 1 97 ? 16.961 6.142 -34.079 1.00 79.56 97 ALA A CA 1
ATOM 754 C C . ALA A 1 97 ? 18.411 6.074 -34.594 1.00 79.56 97 ALA A C 1
ATOM 756 O O . ALA A 1 97 ? 18.670 6.405 -35.752 1.00 79.56 97 ALA A O 1
ATOM 757 N N . PHE A 1 98 ? 19.355 5.599 -33.772 1.00 74.75 98 PHE A N 1
ATOM 758 C CA . PHE A 1 98 ? 20.747 5.399 -34.187 1.00 74.75 98 PHE A CA 1
ATOM 759 C C . PHE A 1 98 ? 20.863 4.376 -35.323 1.00 74.75 98 PHE A C 1
ATOM 761 O O . PHE A 1 98 ? 21.580 4.600 -36.293 1.00 74.75 98 PHE A O 1
ATOM 768 N N . ASN A 1 99 ? 20.133 3.262 -35.242 1.00 67.31 99 ASN A N 1
ATOM 769 C CA . ASN A 1 99 ? 20.171 2.229 -36.277 1.00 67.31 99 ASN A CA 1
ATOM 770 C C . ASN A 1 99 ? 19.507 2.670 -37.594 1.00 67.31 99 ASN A C 1
ATOM 772 O O . ASN A 1 99 ? 19.910 2.202 -38.658 1.00 67.31 99 ASN A O 1
ATOM 776 N N . GLU A 1 100 ? 18.513 3.563 -37.544 1.00 76.38 100 GLU A N 1
ATOM 777 C CA . GLU A 1 100 ? 17.899 4.158 -38.740 1.00 76.38 100 GLU A CA 1
ATOM 778 C C . GLU A 1 100 ? 18.820 5.165 -39.445 1.00 76.38 100 GLU A C 1
ATOM 780 O O . GLU A 1 100 ? 18.724 5.328 -40.664 1.00 76.38 100 GLU A O 1
ATOM 785 N N . ASN A 1 101 ? 19.740 5.809 -38.718 1.00 67.94 101 ASN A N 1
ATOM 786 C CA . ASN A 1 101 ? 20.712 6.736 -39.292 1.00 67.94 101 ASN A CA 1
ATOM 787 C C . ASN A 1 101 ? 22.086 6.642 -38.585 1.00 67.94 101 ASN A C 1
ATOM 789 O O . ASN A 1 101 ? 22.437 7.519 -37.793 1.00 67.94 101 ASN A O 1
ATOM 793 N N . PRO A 1 102 ? 22.891 5.600 -38.879 1.00 60.00 102 PRO A N 1
ATOM 794 C CA . PRO A 1 102 ? 24.103 5.262 -38.120 1.00 60.00 102 PRO A CA 1
ATOM 795 C C . PRO A 1 102 ? 25.261 6.260 -38.276 1.00 60.00 102 PRO A C 1
ATOM 797 O O . PRO A 1 102 ? 26.293 6.112 -37.626 1.00 60.00 102 PRO A O 1
ATOM 800 N N . THR A 1 103 ? 25.120 7.285 -39.121 1.00 64.19 103 THR A N 1
ATOM 801 C CA . THR A 1 103 ? 26.151 8.302 -39.348 1.00 64.19 103 THR A CA 1
ATOM 802 C C . THR A 1 103 ? 25.553 9.699 -39.403 1.00 64.19 103 THR A C 1
ATOM 804 O O . THR A 1 103 ? 24.890 10.071 -40.371 1.00 64.19 103 THR A O 1
ATOM 807 N N . SER A 1 104 ? 25.880 10.527 -38.416 1.00 54.50 104 SER A N 1
ATOM 808 C CA . SER A 1 104 ? 25.995 11.975 -38.631 1.00 54.50 104 SER A CA 1
ATOM 809 C C . SER A 1 104 ? 27.187 12.618 -37.910 1.00 54.50 104 SER A C 1
ATOM 811 O O . SER A 1 104 ? 27.295 13.834 -37.970 1.00 54.50 104 SER A O 1
ATOM 813 N N . GLU A 1 105 ? 28.118 11.857 -37.306 1.00 55.16 105 GLU A N 1
ATOM 814 C CA . GLU A 1 105 ? 29.320 12.457 -36.682 1.00 55.16 105 GLU A CA 1
ATOM 815 C C . GLU A 1 105 ? 30.664 11.720 -36.860 1.00 55.16 105 GLU A C 1
ATOM 817 O O . GLU A 1 105 ? 31.657 12.139 -36.278 1.00 55.16 105 GLU A O 1
ATOM 822 N N . GLU A 1 106 ? 30.794 10.722 -37.738 1.00 51.22 106 GLU A N 1
ATOM 823 C CA . GLU A 1 106 ? 32.130 10.215 -38.113 1.00 51.22 106 GLU A CA 1
ATOM 82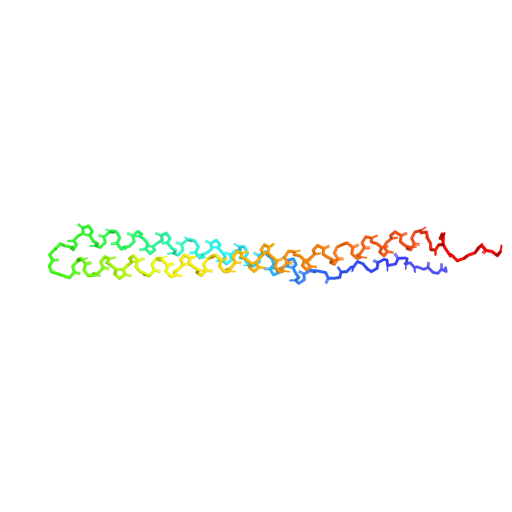4 C C . GLU A 1 106 ? 32.295 10.193 -39.632 1.00 51.22 106 GLU A C 1
ATOM 826 O O . GLU A 1 106 ? 31.993 9.217 -40.313 1.00 51.22 106 GLU A O 1
ATOM 831 N N . GLY A 1 107 ? 32.741 11.324 -40.182 1.00 48.12 107 GLY A N 1
ATOM 832 C CA . GLY A 1 107 ? 33.021 11.442 -41.613 1.00 48.12 107 GLY A CA 1
ATOM 833 C C . GLY A 1 107 ? 33.238 12.866 -42.123 1.00 48.12 107 GLY A C 1
ATOM 834 O O . GLY A 1 107 ? 32.871 13.154 -43.257 1.00 48.12 107 GLY A O 1
ATOM 835 N N . GLY A 1 108 ? 33.791 13.765 -41.307 1.00 40.91 108 GLY A N 1
ATOM 836 C CA . GLY A 1 108 ? 34.242 15.090 -41.740 1.00 40.91 108 GLY A CA 1
ATOM 837 C C . GLY A 1 108 ? 35.756 15.177 -41.603 1.00 40.91 108 GLY A C 1
ATOM 838 O O . GLY A 1 108 ? 36.249 15.483 -40.523 1.00 40.91 108 GLY A O 1
ATOM 839 N N . ASN A 1 109 ? 36.460 14.824 -42.676 1.00 37.94 109 ASN A N 1
ATOM 840 C CA . ASN A 1 109 ? 37.905 15.005 -42.828 1.00 37.94 109 ASN A CA 1
ATOM 841 C C . ASN A 1 109 ? 38.247 16.481 -43.066 1.00 37.94 109 ASN A C 1
ATOM 843 O O . ASN A 1 109 ? 37.466 17.137 -43.796 1.00 37.94 109 ASN A O 1
#

Radius of gyration: 25.65 Å; chains: 1; bounding box: 59×28×78 Å